Protein AF-A0A2J6RM70-F1 (afdb_monomer)

pLDDT: mean 84.96, std 12.91, range [50.06, 95.69]

Sequence (95 aa):
MATFQRGQLLIGLRHSYHLVEPAHRRTNNVWIASLENGPSSIHPEKVVIKTAKEVLLQNETRHLNMLRGNHRIRQMIDTIESPHSIVLEYAEEDL

Foldseek 3Di:
DDADDQQDWFDWPPFIWGFHAALDPVDRFKTKTATDDDPPPDADRIKIKGDDPPVVVVVVVVVLVVCPPPPVDWHFDTFTVVVTITITGDDPVSD

Secondary structure (DSSP, 8-state):
-PPP-TT-EEEBSS-EEEEEEEEETTEEEEEEEEEES--TTTS-SEEEEEE--HHHHHHHHHHHHHTTT-TTSPPEEEEETTTTEEEEE--GGG-

Nearest PDB structures (foldseek):
  4ww9-assembly1_A  TM=6.931E-01  e=5.334E-01  Saccharomyces cerevisiae S288C
  3bpr-assembly2_B  TM=5.451E-01  e=6.303E-01  Homo sapiens
  7aw4-assembly2_B  TM=5.746E-01  e=1.040E+00  Homo sapiens
  7d4f-assembly1_A  TM=5.003E-01  e=1.374E+00  Severe acute respiratory syndrome coronavirus 2
  7dfg-assembly1_A  TM=4.534E-01  e=1.918E+00  Severe acute respiratory syndrome coronavirus 2

Radius of gyration: 12.5 Å; Cα contacts (8 Å, |Δi|>4): 172; chains: 1; bounding box: 32×30×28 Å

Organism: Hyaloscypha variabilis (strain UAMH 11265 / GT02V1 / F) (NCBI:txid1149755)

Structure (mmCIF, N/CA/C/O backbone):
data_AF-A0A2J6RM70-F1
#
_entry.id   AF-A0A2J6RM70-F1
#
loop_
_atom_site.group_PDB
_atom_site.id
_atom_site.type_symbol
_atom_site.label_atom_id
_atom_site.label_alt_id
_atom_site.label_comp_id
_atom_site.label_asym_id
_atom_site.label_entity_id
_atom_site.label_seq_id
_atom_site.pdbx_PDB_ins_code
_atom_site.Cartn_x
_atom_site.Cartn_y
_atom_site.Cartn_z
_atom_site.occupancy
_atom_site.B_iso_or_equiv
_atom_site.auth_seq_id
_atom_site.auth_comp_id
_atom_site.auth_asym_id
_atom_site.auth_atom_id
_atom_site.pdbx_PDB_model_num
ATOM 1 N N . MET A 1 1 ? -14.263 5.806 7.307 1.00 60.31 1 MET A N 1
ATOM 2 C CA . MET A 1 1 ? -13.053 5.631 6.473 1.00 60.31 1 MET A CA 1
ATOM 3 C C . MET A 1 1 ? -11.919 6.295 7.218 1.00 60.31 1 MET A C 1
ATOM 5 O O . MET A 1 1 ? -12.181 7.308 7.855 1.00 60.31 1 MET 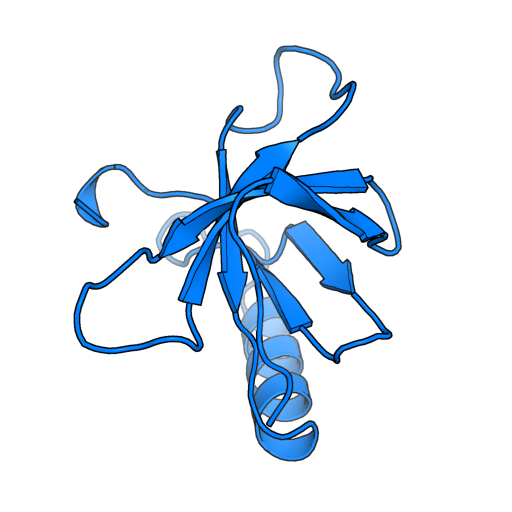A O 1
ATOM 9 N N . ALA A 1 2 ? -10.730 5.704 7.224 1.00 65.56 2 ALA A N 1
ATOM 10 C CA . ALA A 1 2 ? -9.609 6.290 7.942 1.00 65.56 2 ALA A CA 1
ATOM 11 C C . ALA A 1 2 ? -9.101 7.539 7.222 1.00 65.56 2 ALA A C 1
ATOM 13 O O . ALA A 1 2 ? -9.106 7.593 5.992 1.00 65.56 2 ALA A O 1
ATOM 14 N N . THR A 1 3 ? -8.696 8.537 7.999 1.00 76.56 3 THR A N 1
ATOM 15 C CA . THR A 1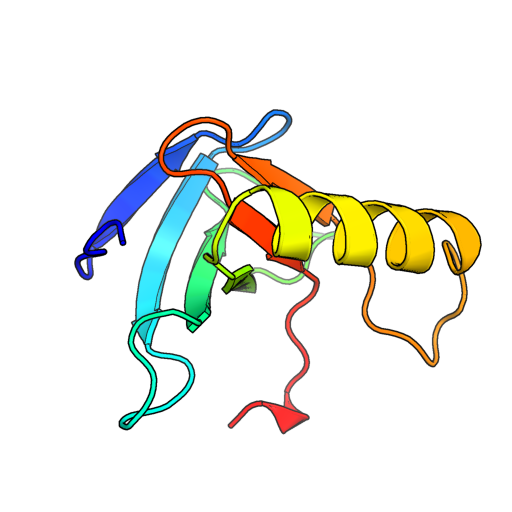 3 ? -8.156 9.788 7.475 1.00 76.56 3 THR A CA 1
ATOM 16 C C . THR A 1 3 ? -6.644 9.725 7.563 1.00 76.56 3 THR A C 1
ATOM 18 O O . THR A 1 3 ? -6.094 9.588 8.653 1.00 76.56 3 THR A O 1
ATOM 21 N N . PHE A 1 4 ? -5.989 9.820 6.415 1.00 87.12 4 PHE A N 1
ATOM 22 C CA . PHE A 1 4 ? -4.542 9.907 6.325 1.00 87.12 4 PHE A CA 1
ATOM 23 C C . PHE A 1 4 ? -4.055 11.351 6.393 1.00 87.12 4 PHE A C 1
ATOM 25 O O . PHE A 1 4 ? -4.766 12.278 5.995 1.00 87.12 4 PHE A O 1
ATOM 32 N N . GLN A 1 5 ? -2.833 11.529 6.886 1.00 88.12 5 GLN A N 1
ATOM 33 C CA . GLN A 1 5 ? -2.161 12.822 6.951 1.00 88.12 5 GLN A CA 1
ATOM 34 C C . GLN A 1 5 ? -0.783 12.757 6.293 1.00 88.12 5 GLN A C 1
ATOM 36 O O . GLN A 1 5 ? -0.082 11.749 6.362 1.00 88.12 5 GLN A O 1
ATOM 41 N N . ARG A 1 6 ? -0.370 13.862 5.669 1.00 89.56 6 ARG A N 1
ATOM 42 C CA . ARG A 1 6 ? 0.985 14.000 5.127 1.00 89.56 6 ARG A CA 1
ATOM 43 C C . ARG A 1 6 ? 2.020 13.842 6.243 1.00 89.56 6 ARG A C 1
ATOM 45 O O . ARG A 1 6 ? 1.860 14.417 7.314 1.00 89.56 6 ARG A O 1
ATOM 52 N N . GLY A 1 7 ? 3.077 13.083 5.973 1.00 88.69 7 GLY A N 1
ATOM 53 C CA . GLY A 1 7 ? 4.138 12.747 6.922 1.00 88.69 7 GLY A CA 1
ATOM 54 C C . GLY A 1 7 ? 3.813 11.568 7.841 1.00 88.69 7 GLY A C 1
ATOM 55 O O . GLY A 1 7 ? 4.705 11.092 8.538 1.00 88.69 7 GLY A O 1
ATOM 56 N N . GLN A 1 8 ? 2.573 11.066 7.832 1.00 91.69 8 GLN A N 1
ATOM 57 C CA . GLN A 1 8 ? 2.182 9.919 8.645 1.00 91.69 8 GLN A CA 1
ATOM 58 C C . GLN A 1 8 ? 2.975 8.670 8.247 1.00 91.69 8 GLN A C 1
ATOM 60 O O . GLN A 1 8 ? 3.107 8.362 7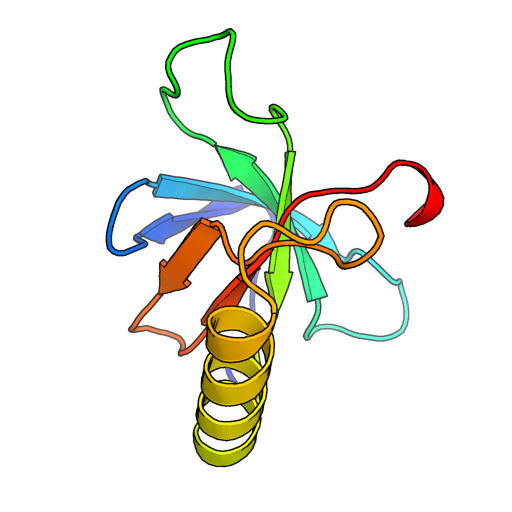.061 1.00 91.69 8 GLN A O 1
ATOM 65 N N . LEU A 1 9 ? 3.457 7.946 9.256 1.00 92.19 9 LEU A N 1
ATOM 66 C CA . LEU A 1 9 ? 4.081 6.640 9.098 1.00 92.19 9 LEU A CA 1
ATOM 67 C C . LEU A 1 9 ? 3.010 5.547 9.120 1.00 92.19 9 LEU A C 1
ATOM 69 O O . LEU A 1 9 ? 2.199 5.487 10.047 1.00 92.19 9 LEU A O 1
ATOM 73 N N . LEU A 1 10 ? 3.022 4.680 8.114 1.00 92.38 10 LEU A N 1
ATOM 74 C CA . LEU A 1 10 ? 2.204 3.475 8.050 1.00 92.38 10 LEU A CA 1
ATOM 75 C C . LEU A 1 10 ? 3.104 2.245 8.062 1.00 92.38 10 LEU A C 1
ATOM 77 O O . LEU A 1 10 ? 4.098 2.190 7.342 1.00 92.38 10 LEU A O 1
ATOM 81 N N . ILE A 1 11 ? 2.734 1.255 8.868 1.00 92.88 11 ILE A N 1
ATOM 82 C CA . ILE A 1 11 ? 3.489 0.012 9.026 1.00 92.88 11 ILE A CA 1
ATOM 83 C C . ILE A 1 11 ? 2.763 -1.074 8.232 1.00 92.88 11 ILE A C 1
ATOM 85 O O . ILE A 1 11 ? 1.637 -1.447 8.569 1.00 92.88 11 ILE A O 1
ATOM 89 N N . GLY A 1 12 ? 3.382 -1.523 7.142 1.00 92.00 12 GLY A N 1
ATOM 90 C CA . GLY A 1 12 ? 2.933 -2.681 6.375 1.00 92.00 12 GLY A CA 1
ATOM 91 C C . GLY A 1 12 ? 3.459 -3.990 6.958 1.00 92.00 12 GLY A C 1
ATOM 92 O O . GLY A 1 12 ? 4.175 -4.000 7.959 1.00 92.00 12 GLY A O 1
ATOM 93 N N . LEU A 1 13 ? 3.118 -5.114 6.325 1.00 90.31 13 LEU A N 1
ATOM 94 C CA . LEU A 1 13 ? 3.619 -6.425 6.751 1.00 90.31 13 LEU A CA 1
ATOM 95 C C . LEU A 1 13 ? 5.113 -6.603 6.461 1.00 90.31 13 LEU A C 1
ATOM 97 O O . LEU A 1 13 ? 5.762 -7.428 7.103 1.00 90.31 13 LEU A O 1
ATOM 101 N N . ARG A 1 14 ? 5.651 -5.890 5.466 1.00 87.38 14 ARG A N 1
ATOM 102 C CA . ARG A 1 14 ? 7.040 -6.036 5.011 1.00 87.38 14 ARG A CA 1
ATOM 103 C C . ARG A 1 14 ? 7.882 -4.800 5.274 1.00 87.38 14 ARG A C 1
ATOM 105 O O . ARG A 1 14 ? 9.063 -4.947 5.574 1.00 87.38 14 ARG A O 1
ATOM 112 N N . HIS A 1 15 ? 7.303 -3.609 5.136 1.00 90.44 15 HIS A N 1
ATOM 113 C CA . HIS A 1 15 ? 8.043 -2.353 5.247 1.00 90.44 15 HIS A CA 1
ATOM 114 C C . HIS A 1 15 ? 7.234 -1.255 5.939 1.00 90.44 15 HIS A C 1
ATOM 116 O O . HIS A 1 15 ? 6.024 -1.369 6.138 1.00 90.44 15 HIS A O 1
ATOM 122 N N . SER A 1 16 ? 7.919 -0.160 6.252 1.00 91.50 16 SER A N 1
ATOM 123 C CA . SER A 1 16 ? 7.310 1.078 6.728 1.00 91.50 16 SER A CA 1
ATOM 124 C C . SER A 1 16 ? 7.248 2.114 5.606 1.00 91.50 16 SER A C 1
A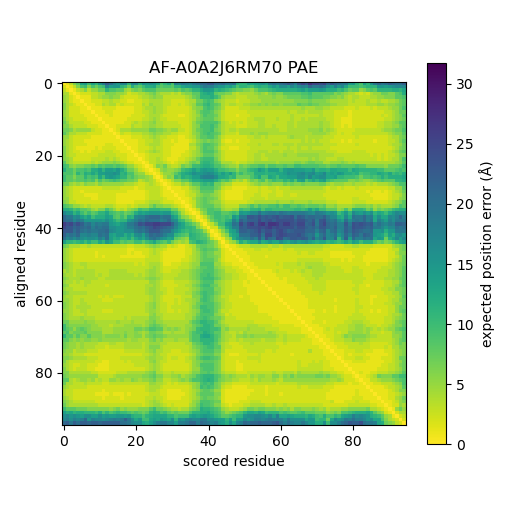TOM 126 O O . SER A 1 16 ? 8.119 2.166 4.733 1.00 91.50 16 SER A O 1
ATOM 128 N N . TYR A 1 17 ? 6.202 2.937 5.626 1.00 92.38 17 TYR A N 1
ATOM 129 C CA . TYR A 1 17 ? 5.872 3.865 4.551 1.00 92.38 17 TYR A CA 1
ATOM 130 C C . TYR A 1 17 ? 5.531 5.251 5.094 1.00 92.38 17 TYR A C 1
ATOM 132 O O . TYR A 1 17 ? 4.610 5.396 5.897 1.00 92.38 17 TYR A O 1
ATOM 140 N N . HIS A 1 18 ? 6.211 6.284 4.601 1.00 92.88 18 HIS A N 1
ATOM 141 C CA . HIS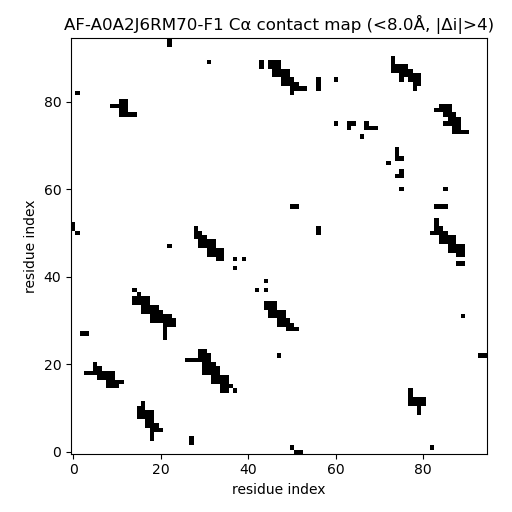 A 1 18 ? 5.882 7.675 4.905 1.00 92.88 18 HIS A CA 1
ATOM 142 C C . HIS A 1 18 ? 4.953 8.256 3.848 1.00 92.88 18 HIS A C 1
ATOM 144 O O . HIS A 1 18 ? 5.312 8.333 2.675 1.00 92.88 18 HIS A O 1
ATOM 150 N N . LEU A 1 19 ? 3.769 8.711 4.256 1.00 92.00 19 LEU A N 1
ATOM 151 C CA . LEU A 1 19 ? 2.836 9.376 3.351 1.00 92.00 19 LEU A CA 1
ATOM 152 C C . LEU A 1 19 ? 3.394 10.723 2.882 1.00 92.00 19 LEU A C 1
ATOM 154 O O . LEU A 1 19 ? 3.648 11.619 3.686 1.00 92.00 19 LEU A O 1
ATOM 158 N N . VAL A 1 20 ? 3.538 10.889 1.571 1.00 91.31 20 VAL A N 1
ATOM 159 C CA . VAL A 1 20 ? 4.106 12.093 0.956 1.00 91.31 20 VAL A CA 1
ATOM 160 C C . VAL A 1 20 ? 3.001 13.069 0.578 1.00 91.31 20 VAL A C 1
ATOM 162 O O . VAL A 1 20 ? 3.034 14.226 0.998 1.00 91.31 20 VAL A O 1
ATOM 165 N N . GLU A 1 21 ? 2.016 12.613 -0.193 1.00 90.88 21 GLU A N 1
ATOM 166 C CA . GLU A 1 21 ? 0.918 13.445 -0.688 1.00 90.88 21 GLU A CA 1
ATOM 167 C C . GLU A 1 21 ? -0.261 12.600 -1.204 1.00 90.88 21 GLU A C 1
ATOM 169 O O . GLU A 1 21 ? -0.085 11.417 -1.501 1.00 90.88 21 GLU A O 1
ATOM 174 N N . PRO A 1 22 ? -1.472 13.170 -1.326 1.00 90.25 22 PRO A N 1
ATOM 175 C CA . PRO A 1 22 ? -2.576 12.508 -2.014 1.00 90.25 22 PRO A CA 1
ATOM 176 C C . PRO A 1 22 ? -2.249 12.322 -3.501 1.00 90.25 22 PRO A C 1
ATOM 178 O O . PRO A 1 22 ? -1.861 13.283 -4.161 1.00 90.25 22 PRO A O 1
ATOM 181 N N . ALA A 1 23 ? -2.482 11.127 -4.051 1.00 86.81 23 ALA A N 1
ATOM 182 C CA . ALA A 1 23 ? -2.243 10.860 -5.477 1.00 86.81 23 ALA A CA 1
ATOM 183 C C . ALA A 1 23 ? -3.192 11.666 -6.385 1.00 86.81 23 ALA A C 1
ATOM 185 O O . ALA A 1 23 ? -2.863 12.048 -7.501 1.00 86.81 23 ALA A O 1
ATOM 186 N N . HIS A 1 24 ? -4.387 11.979 -5.883 1.00 80.75 24 HIS A N 1
ATOM 187 C CA . HIS A 1 24 ? -5.350 12.815 -6.583 1.00 80.75 24 HIS A CA 1
ATOM 188 C C . HIS A 1 24 ? -6.002 13.806 -5.628 1.00 80.75 24 HIS A C 1
ATOM 190 O O . HIS A 1 24 ? -6.516 13.441 -4.571 1.00 80.75 24 HIS A O 1
ATOM 196 N N . ARG A 1 25 ? -6.089 15.071 -6.060 1.00 68.19 25 ARG A N 1
ATOM 197 C CA . ARG A 1 25 ? -6.659 16.177 -5.265 1.00 68.19 25 ARG A CA 1
ATOM 198 C C . ARG A 1 25 ? -8.111 15.958 -4.827 1.00 68.19 25 ARG A C 1
ATOM 200 O O . ARG A 1 25 ? -8.570 16.622 -3.905 1.00 68.19 25 ARG A O 1
ATOM 207 N N . ARG A 1 26 ? -8.854 15.084 -5.514 1.00 66.69 26 ARG A N 1
ATOM 208 C CA . ARG A 1 26 ? -10.282 14.823 -5.255 1.00 66.69 26 ARG A CA 1
ATOM 209 C C . ARG A 1 26 ? -10.538 13.572 -4.419 1.00 66.69 26 ARG A C 1
ATOM 211 O O . ARG A 1 26 ? -11.665 13.381 -3.972 1.00 66.69 26 ARG A O 1
ATOM 218 N N . THR A 1 27 ? -9.537 12.719 -4.218 1.00 70.62 27 THR A N 1
ATOM 219 C CA . THR A 1 27 ? -9.733 11.407 -3.599 1.00 70.62 27 THR A CA 1
ATOM 220 C C . THR A 1 27 ? -8.743 11.207 -2.458 1.00 70.62 27 THR A C 1
ATOM 222 O O . THR A 1 27 ? -7.569 10.932 -2.675 1.00 70.62 27 THR A O 1
ATOM 225 N N . ASN A 1 28 ? -9.232 11.293 -1.220 1.00 75.75 28 ASN A N 1
ATOM 226 C CA . ASN A 1 28 ? -8.406 11.137 -0.013 1.00 75.75 28 ASN A CA 1
ATOM 227 C C . ASN A 1 28 ? -8.054 9.678 0.313 1.00 75.75 28 ASN A C 1
ATOM 229 O O . ASN A 1 28 ? -7.487 9.399 1.368 1.00 75.75 28 ASN A O 1
ATOM 233 N N . ASN A 1 29 ? -8.425 8.740 -0.556 1.00 86.94 29 ASN A N 1
ATOM 234 C CA . ASN A 1 29 ? -8.266 7.311 -0.332 1.00 86.94 29 ASN A CA 1
ATOM 235 C C . ASN A 1 29 ? -7.072 6.704 -1.084 1.00 86.94 29 ASN A C 1
ATOM 237 O O . ASN A 1 29 ? -6.837 5.504 -0.955 1.00 86.94 29 ASN A O 1
ATOM 241 N N . VAL A 1 30 ? -6.335 7.513 -1.852 1.00 91.44 30 VAL A N 1
ATOM 242 C CA . VAL A 1 30 ? -5.120 7.104 -2.566 1.00 91.44 30 VAL A CA 1
ATOM 243 C C . VAL A 1 30 ? -4.006 8.097 -2.263 1.00 91.44 30 VAL A C 1
ATOM 245 O O . VAL A 1 30 ? -4.176 9.305 -2.436 1.00 91.44 30 VAL A O 1
ATOM 248 N N . TRP A 1 31 ? -2.876 7.583 -1.800 1.00 92.88 31 TRP A N 1
ATOM 249 C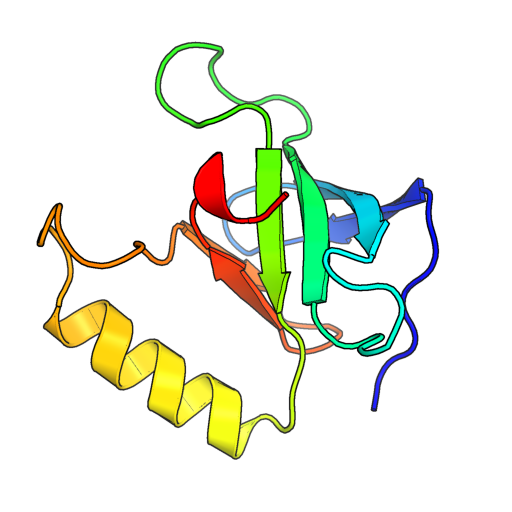 CA . TRP A 1 31 ? -1.735 8.370 -1.356 1.00 92.88 31 TRP A CA 1
ATOM 250 C C . TRP A 1 31 ? -0.454 7.865 -1.991 1.00 92.88 31 TRP A C 1
ATOM 252 O O . TRP A 1 31 ? -0.261 6.664 -2.141 1.00 92.88 31 TRP A O 1
ATOM 262 N N . ILE A 1 32 ? 0.432 8.791 -2.320 1.00 92.75 32 ILE A N 1
ATOM 263 C CA . ILE A 1 32 ? 1.817 8.493 -2.652 1.00 92.75 32 ILE A CA 1
ATOM 264 C C . ILE A 1 32 ? 2.577 8.414 -1.331 1.00 92.75 32 ILE A C 1
ATOM 266 O O . ILE A 1 32 ? 2.443 9.292 -0.473 1.00 92.75 32 ILE A O 1
ATOM 270 N N . ALA A 1 33 ? 3.366 7.362 -1.163 1.00 93.06 33 ALA A N 1
ATOM 271 C CA . ALA A 1 33 ? 4.206 7.161 0.004 1.00 93.06 33 ALA A CA 1
ATOM 272 C C . ALA A 1 33 ? 5.629 6.798 -0.411 1.00 93.06 33 ALA A C 1
ATOM 274 O O . ALA A 1 33 ? 5.837 6.248 -1.489 1.00 93.06 33 ALA A O 1
ATOM 275 N N . SER A 1 34 ? 6.600 7.090 0.443 1.00 91.19 34 SER A N 1
ATOM 276 C CA . SER A 1 34 ? 7.983 6.655 0.269 1.00 91.19 34 SER A CA 1
ATOM 277 C C . SER A 1 34 ? 8.311 5.516 1.221 1.00 91.19 34 SER A C 1
ATOM 279 O O . SER A 1 34 ? 7.859 5.509 2.369 1.00 91.19 34 SER A O 1
ATOM 281 N N . LEU A 1 35 ? 9.113 4.568 0.751 1.00 87.94 35 LEU A N 1
ATOM 282 C CA . LEU A 1 35 ? 9.590 3.447 1.554 1.00 87.94 35 LEU A CA 1
ATOM 283 C C . LEU A 1 35 ? 10.655 3.925 2.556 1.00 87.94 35 LEU A C 1
ATOM 285 O O . LEU A 1 35 ? 11.619 4.580 2.162 1.00 87.94 35 LEU A O 1
ATOM 289 N N . GLU A 1 36 ? 10.516 3.586 3.835 1.00 73.50 36 GLU A N 1
ATOM 290 C CA . GLU A 1 36 ? 11.548 3.853 4.842 1.00 73.50 36 GLU A CA 1
ATOM 291 C C . GLU A 1 36 ? 12.538 2.669 4.857 1.00 73.50 36 GLU A C 1
ATOM 293 O O . GLU A 1 36 ? 12.171 1.551 5.213 1.00 73.50 36 GLU A O 1
ATOM 298 N N . ASN A 1 37 ? 13.792 2.894 4.441 1.00 61.84 37 ASN A N 1
ATOM 299 C CA . ASN A 1 37 ? 14.896 1.912 4.470 1.00 61.84 37 ASN A CA 1
ATOM 300 C C . ASN A 1 37 ? 14.779 0.693 3.525 1.00 61.84 37 ASN A C 1
ATOM 302 O O . ASN A 1 37 ? 15.147 -0.425 3.891 1.00 61.84 37 ASN A O 1
ATOM 306 N N . GLY A 1 38 ? 14.314 0.881 2.288 1.00 55.50 38 GLY A N 1
ATOM 307 C CA . GLY A 1 38 ? 14.378 -0.180 1.275 1.00 55.50 38 GLY A CA 1
ATOM 308 C C . GLY A 1 38 ? 15.801 -0.472 0.776 1.00 55.50 38 GLY A C 1
ATOM 309 O O . GLY A 1 38 ? 16.617 0.450 0.703 1.00 55.50 38 GLY A O 1
ATOM 310 N N . PRO A 1 39 ? 16.118 -1.713 0.354 1.00 53.03 39 PRO A N 1
ATOM 311 C CA . PRO A 1 39 ? 17.330 -1.973 -0.418 1.00 53.03 39 PRO A CA 1
ATOM 312 C C . PRO A 1 39 ? 17.244 -1.158 -1.717 1.00 53.03 39 PRO A C 1
ATOM 314 O O . PRO A 1 39 ? 16.346 -1.380 -2.530 1.00 53.03 39 PRO A O 1
ATOM 317 N N . SER A 1 40 ? 18.145 -0.184 -1.884 1.00 51.22 40 SER A N 1
ATOM 318 C CA . SER A 1 40 ? 18.054 0.954 -2.821 1.00 51.22 40 SER A CA 1
ATOM 319 C C . SER A 1 40 ? 18.154 0.607 -4.321 1.00 51.22 40 SER A C 1
ATOM 321 O O . SER A 1 40 ? 18.746 1.353 -5.096 1.00 51.22 40 SER A O 1
ATOM 323 N N . SER A 1 41 ? 17.665 -0.552 -4.756 1.00 50.06 41 SER A N 1
ATOM 324 C CA . SER A 1 41 ? 17.847 -1.029 -6.133 1.00 50.06 41 SER A CA 1
ATOM 325 C C . SER A 1 41 ? 16.714 -1.889 -6.703 1.00 50.06 41 SER A C 1
ATOM 327 O O . SER A 1 41 ? 16.756 -2.173 -7.896 1.00 50.06 41 SER A O 1
ATOM 329 N N . ILE A 1 42 ? 15.702 -2.299 -5.920 1.00 51.62 42 ILE A N 1
ATOM 330 C CA . ILE A 1 42 ? 14.657 -3.235 -6.409 1.00 51.62 42 ILE A CA 1
ATOM 331 C C . ILE A 1 42 ? 13.228 -2.679 -6.269 1.00 51.62 42 ILE A C 1
ATOM 333 O O . ILE A 1 42 ? 12.335 -3.097 -7.004 1.00 51.62 42 ILE A O 1
ATOM 337 N N . HIS A 1 43 ? 12.994 -1.711 -5.381 1.00 53.66 43 HIS A N 1
ATOM 338 C CA . HIS A 1 43 ? 11.680 -1.088 -5.214 1.00 53.66 43 HIS A CA 1
ATOM 339 C C . HIS A 1 43 ? 11.701 0.359 -5.708 1.00 53.66 43 HIS A C 1
ATOM 341 O O . HIS A 1 43 ? 12.677 1.061 -5.435 1.00 53.66 43 HIS A O 1
ATOM 347 N N . PRO A 1 44 ? 10.649 0.829 -6.405 1.00 58.28 44 PRO A N 1
ATOM 348 C CA . PRO A 1 44 ? 10.503 2.252 -6.656 1.00 58.28 44 PRO A CA 1
ATOM 349 C C . PRO A 1 44 ? 10.499 2.965 -5.300 1.00 58.28 44 PRO A C 1
ATOM 351 O O . PRO A 1 44 ? 9.804 2.547 -4.374 1.00 58.28 44 PRO A O 1
ATOM 354 N N . GLU A 1 45 ? 11.288 4.033 -5.167 1.00 80.69 45 GLU A N 1
ATOM 355 C CA . GLU A 1 45 ? 11.378 4.838 -3.934 1.00 80.69 45 GLU A CA 1
ATOM 356 C C . GLU A 1 45 ? 10.004 5.359 -3.475 1.00 80.69 45 GLU A C 1
ATOM 358 O O . GLU A 1 45 ? 9.821 5.745 -2.319 1.00 80.69 45 GLU A O 1
ATOM 363 N N . LYS A 1 46 ? 9.029 5.330 -4.391 1.00 88.94 46 LYS A N 1
ATOM 364 C CA . LYS A 1 46 ? 7.632 5.680 -4.197 1.00 88.94 46 LYS A CA 1
ATOM 365 C C . LYS A 1 46 ? 6.731 4.463 -4.380 1.00 88.94 46 LYS A C 1
ATOM 367 O O . LYS A 1 46 ? 6.944 3.627 -5.254 1.00 88.94 46 LYS A O 1
ATOM 372 N N . VAL A 1 47 ? 5.662 4.427 -3.603 1.00 92.25 47 VAL A N 1
ATOM 373 C CA . VAL A 1 47 ? 4.566 3.465 -3.707 1.00 92.25 47 VAL A CA 1
ATOM 374 C C . VAL A 1 47 ? 3.233 4.198 -3.666 1.00 92.25 47 VAL A C 1
ATOM 376 O O . VAL A 1 47 ? 3.151 5.351 -3.232 1.00 92.25 47 VAL A O 1
ATOM 379 N N . VAL A 1 48 ? 2.174 3.509 -4.075 1.00 93.25 48 VAL A N 1
ATOM 380 C CA . VAL A 1 48 ? 0.802 3.995 -3.938 1.00 93.25 48 VAL A CA 1
ATOM 381 C C . VAL A 1 48 ? 0.106 3.217 -2.829 1.00 93.25 48 VAL A C 1
ATOM 383 O O . VAL A 1 48 ? 0.015 1.994 -2.876 1.00 93.25 48 VAL A O 1
ATOM 386 N N . ILE A 1 49 ? -0.416 3.926 -1.835 1.00 93.75 49 ILE A N 1
ATOM 387 C CA . ILE A 1 49 ? -1.200 3.364 -0.739 1.00 93.75 49 ILE A CA 1
ATOM 388 C C . ILE A 1 49 ? -2.665 3.681 -0.979 1.00 93.75 49 ILE A C 1
ATOM 390 O O . ILE A 1 49 ? -3.069 4.843 -1.055 1.00 93.75 49 ILE A O 1
ATOM 394 N N . LYS A 1 50 ? -3.471 2.628 -1.073 1.00 93.44 50 LYS A N 1
ATOM 395 C CA . LYS A 1 50 ? -4.912 2.729 -1.274 1.00 93.44 50 LYS A CA 1
ATOM 396 C C . LYS A 1 50 ? -5.646 2.217 -0.047 1.00 93.44 50 LYS A C 1
ATOM 398 O O . LYS A 1 50 ? -5.460 1.073 0.359 1.00 93.44 50 LYS A O 1
ATOM 403 N N . THR A 1 51 ? -6.536 3.043 0.492 1.00 91.94 51 THR A N 1
ATOM 404 C CA . THR A 1 51 ? -7.480 2.648 1.541 1.00 91.94 51 THR A CA 1
ATOM 405 C C . THR A 1 51 ? -8.898 2.561 0.981 1.00 91.94 51 THR A C 1
ATOM 407 O O . THR A 1 51 ? -9.305 3.332 0.109 1.00 91.94 51 THR A O 1
ATOM 410 N N . ALA A 1 52 ? -9.677 1.599 1.460 1.00 89.75 52 ALA A N 1
ATOM 411 C CA . ALA A 1 52 ? -11.093 1.462 1.145 1.00 89.75 52 ALA A CA 1
ATOM 412 C C . ALA A 1 52 ? -11.786 0.633 2.236 1.00 89.75 52 ALA A C 1
ATOM 414 O O . ALA A 1 52 ? -11.189 0.290 3.255 1.00 89.75 52 ALA A O 1
ATOM 415 N N . LYS A 1 53 ? -13.073 0.316 2.043 1.00 89.62 53 LYS A N 1
ATOM 416 C CA . LYS A 1 53 ? -13.749 -0.678 2.890 1.00 89.62 53 LYS A CA 1
ATOM 417 C C . LYS A 1 53 ? -13.050 -2.030 2.729 1.00 89.62 53 LYS A C 1
ATOM 419 O O . LYS A 1 53 ? -12.730 -2.407 1.605 1.00 89.62 53 LYS A O 1
ATOM 424 N N . GLU A 1 54 ? -12.895 -2.765 3.824 1.00 90.19 54 GLU A N 1
ATOM 425 C CA . GLU A 1 54 ? -12.167 -4.040 3.867 1.00 90.19 54 GLU A CA 1
ATOM 426 C C . GLU A 1 54 ? -12.606 -5.023 2.773 1.00 90.19 54 GLU A C 1
ATOM 428 O O . GLU A 1 54 ? -11.771 -5.523 2.033 1.00 90.19 54 GLU A O 1
ATOM 433 N N . VAL A 1 55 ? -13.916 -5.207 2.571 1.00 91.38 55 VAL A N 1
ATOM 434 C CA . VAL A 1 55 ? -14.460 -6.098 1.525 1.00 91.38 55 VAL A CA 1
ATOM 435 C C . VAL A 1 55 ? -13.968 -5.727 0.117 1.00 91.38 55 VAL A C 1
ATOM 437 O O . VAL A 1 55 ? -13.718 -6.605 -0.708 1.00 91.38 55 VAL A O 1
ATOM 440 N N . LEU A 1 56 ? -13.816 -4.430 -0.177 1.00 91.75 56 LEU A N 1
ATOM 441 C CA . LEU A 1 56 ? -13.308 -3.972 -1.473 1.00 91.75 56 LEU A CA 1
ATOM 442 C C . LEU A 1 56 ? -11.815 -4.271 -1.610 1.00 91.75 56 LEU A C 1
ATOM 444 O O . LEU A 1 56 ? -11.397 -4.771 -2.651 1.00 91.75 56 LEU A O 1
ATOM 448 N N . LEU A 1 57 ? -11.042 -4.022 -0.550 1.00 92.75 57 LEU A N 1
ATOM 449 C CA . LEU A 1 57 ? -9.610 -4.312 -0.530 1.00 92.75 57 LEU A CA 1
ATOM 450 C C . LEU A 1 57 ? -9.343 -5.814 -0.631 1.00 92.75 57 LEU A C 1
ATOM 452 O O . LEU A 1 57 ? -8.526 -6.215 -1.444 1.00 92.75 57 LEU A O 1
ATOM 456 N N . GLN A 1 58 ? -10.090 -6.661 0.078 1.00 93.19 58 GLN A N 1
ATOM 457 C CA . GLN A 1 58 ? -9.958 -8.118 -0.018 1.00 93.19 58 GLN A CA 1
ATOM 458 C C . GLN A 1 58 ? -10.224 -8.637 -1.438 1.00 93.19 58 GLN A C 1
ATOM 460 O O . GLN A 1 58 ? -9.507 -9.51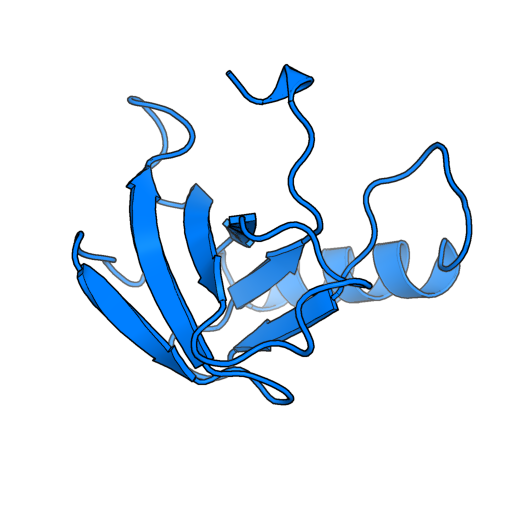3 -1.928 1.00 93.19 58 GLN A O 1
ATOM 465 N N . ASN A 1 59 ? -11.246 -8.106 -2.117 1.00 95.19 59 ASN A N 1
ATOM 466 C CA . ASN A 1 59 ? -11.531 -8.469 -3.505 1.00 95.19 59 ASN A CA 1
ATOM 467 C C . ASN A 1 59 ? -10.412 -8.009 -4.451 1.00 95.19 59 ASN A C 1
ATOM 469 O O . ASN A 1 59 ? -9.998 -8.765 -5.328 1.00 95.19 59 ASN A O 1
ATOM 473 N N . GLU A 1 60 ? -9.898 -6.797 -4.257 1.00 94.94 60 GLU A N 1
ATOM 474 C CA . GLU A 1 60 ? -8.798 -6.251 -5.052 1.00 94.94 60 GLU A CA 1
ATOM 475 C C . GLU A 1 60 ? -7.494 -7.028 -4.831 1.00 94.94 60 GLU A C 1
ATOM 477 O O . GLU A 1 60 ? -6.886 -7.484 -5.797 1.00 94.94 60 GLU A O 1
ATOM 482 N N . THR A 1 61 ? -7.124 -7.296 -3.578 1.00 94.69 61 THR A N 1
ATOM 483 C CA . THR A 1 61 ? -5.996 -8.157 -3.201 1.00 94.69 61 THR A CA 1
ATOM 484 C C . THR A 1 61 ? -6.098 -9.532 -3.855 1.00 94.69 61 THR A C 1
ATOM 486 O O . THR A 1 61 ? -5.104 -10.040 -4.373 1.00 94.69 61 THR A O 1
ATOM 489 N N . ARG A 1 62 ? -7.293 -10.141 -3.889 1.00 95.50 62 ARG A N 1
ATOM 490 C CA . ARG A 1 62 ? -7.503 -11.439 -4.548 1.00 95.50 62 ARG A CA 1
ATOM 491 C C . ARG A 1 62 ? -7.164 -11.375 -6.038 1.00 95.50 62 ARG A C 1
ATOM 493 O O . ARG A 1 62 ? -6.411 -12.219 -6.515 1.00 95.50 62 ARG A O 1
ATOM 500 N N . HIS A 1 63 ? -7.679 -10.379 -6.758 1.00 95.56 63 HIS A N 1
ATOM 501 C CA . HIS A 1 63 ? -7.410 -10.229 -8.191 1.00 95.56 63 HIS A CA 1
ATOM 502 C C . HIS A 1 63 ? -5.945 -9.888 -8.480 1.00 95.56 63 HIS A C 1
ATOM 504 O O . HIS A 1 63 ? -5.353 -10.477 -9.381 1.00 95.56 63 HIS A O 1
ATOM 510 N N . LEU A 1 64 ? -5.335 -8.996 -7.696 1.00 94.81 64 LEU A N 1
ATOM 511 C CA . LEU A 1 64 ? -3.922 -8.641 -7.849 1.00 94.81 64 LEU A CA 1
ATOM 512 C C . LEU A 1 64 ? -3.007 -9.848 -7.612 1.00 94.81 64 LEU A C 1
ATOM 514 O O . LEU A 1 64 ? -2.058 -10.054 -8.363 1.00 94.81 64 LEU A O 1
ATOM 518 N N . ASN A 1 65 ? -3.331 -10.702 -6.637 1.00 94.06 65 ASN A N 1
ATOM 519 C CA . ASN A 1 65 ? -2.599 -11.947 -6.408 1.00 94.06 65 ASN A CA 1
ATOM 520 C C . ASN A 1 65 ? -2.731 -12.940 -7.574 1.00 94.06 65 ASN A C 1
ATOM 522 O O . ASN A 1 65 ? -1.749 -13.592 -7.922 1.00 94.06 65 ASN A O 1
ATOM 526 N N . MET A 1 66 ? -3.909 -13.047 -8.200 1.00 95.69 66 MET A N 1
ATOM 527 C CA . MET A 1 66 ? -4.104 -13.895 -9.388 1.00 95.69 66 MET A CA 1
ATOM 528 C C . MET A 1 66 ? -3.302 -13.410 -10.602 1.00 95.69 66 MET A C 1
ATOM 530 O O . MET A 1 66 ? -2.943 -14.208 -11.462 1.00 95.69 66 MET A O 1
ATOM 534 N N . LEU A 1 67 ? -3.029 -12.107 -10.674 1.00 94.06 67 LEU A N 1
ATOM 535 C CA . LEU A 1 67 ? -2.352 -11.446 -11.793 1.00 94.06 67 LEU A CA 1
ATOM 536 C C . LEU A 1 67 ? -0.876 -11.144 -11.488 1.00 94.06 67 LEU A C 1
ATOM 538 O O . LEU A 1 67 ? -0.229 -10.372 -12.204 1.00 94.06 67 LEU A O 1
ATOM 542 N N . ARG A 1 68 ? -0.336 -11.753 -10.427 1.00 92.00 68 ARG A N 1
ATOM 543 C CA . ARG A 1 68 ? 1.029 -11.516 -9.967 1.00 92.00 68 ARG A CA 1
ATOM 544 C C . ARG A 1 68 ? 2.052 -11.891 -11.042 1.00 92.00 68 ARG A C 1
ATOM 546 O O . ARG A 1 68 ? 1.984 -12.965 -11.630 1.00 92.00 68 ARG A O 1
ATOM 553 N N . GLY A 1 69 ? 3.019 -11.007 -11.273 1.00 89.31 69 GLY A N 1
ATOM 554 C CA . GLY A 1 69 ? 4.061 -11.159 -12.294 1.00 89.31 69 GLY A CA 1
ATOM 555 C C . GLY A 1 69 ? 3.664 -10.657 -13.686 1.00 89.31 69 GLY A C 1
ATOM 556 O O . GLY A 1 69 ? 4.501 -10.632 -14.589 1.00 89.31 69 GLY A O 1
ATOM 557 N N . ASN A 1 70 ? 2.418 -10.218 -13.883 1.00 91.12 70 ASN A N 1
ATOM 558 C CA . ASN A 1 70 ? 2.017 -9.569 -15.125 1.00 91.12 70 ASN A CA 1
ATOM 559 C C . ASN A 1 70 ? 2.504 -8.111 -15.161 1.00 91.12 70 ASN A C 1
ATOM 561 O O . ASN A 1 70 ? 1.884 -7.235 -14.573 1.00 91.12 70 ASN A O 1
ATOM 565 N N . HIS A 1 71 ? 3.567 -7.844 -15.920 1.00 86.75 71 HIS A N 1
ATOM 566 C CA . HIS A 1 71 ? 4.186 -6.518 -16.062 1.00 86.75 71 HIS A CA 1
ATOM 567 C C . HIS A 1 71 ? 3.272 -5.421 -16.642 1.00 86.75 71 HIS A C 1
ATOM 569 O O . HIS A 1 71 ? 3.626 -4.250 -16.587 1.00 86.75 71 HIS A O 1
ATOM 575 N N . ARG A 1 72 ? 2.112 -5.769 -17.220 1.00 88.62 72 ARG A N 1
ATOM 576 C CA . ARG A 1 72 ? 1.115 -4.790 -17.701 1.00 88.62 72 ARG A CA 1
ATOM 577 C C . ARG A 1 72 ? 0.107 -4.383 -16.632 1.00 88.62 72 ARG A C 1
ATOM 579 O O . ARG A 1 72 ? -0.771 -3.568 -16.893 1.00 88.62 72 ARG A O 1
ATOM 586 N N . ILE A 1 73 ? 0.179 -5.005 -15.462 1.00 89.00 73 ILE A N 1
ATOM 587 C CA . ILE A 1 73 ? -0.724 -4.773 -14.346 1.00 89.00 73 ILE A CA 1
ATOM 588 C C . ILE A 1 73 ? 0.129 -4.322 -13.176 1.00 89.00 73 ILE A C 1
ATOM 590 O O . ILE A 1 73 ? 1.147 -4.934 -12.865 1.00 89.00 73 ILE A O 1
ATOM 594 N N . ARG A 1 74 ? -0.302 -3.255 -12.513 1.00 89.50 74 ARG A N 1
ATOM 595 C CA . ARG A 1 74 ? 0.358 -2.756 -11.312 1.00 89.50 74 ARG A CA 1
ATOM 596 C C . ARG A 1 74 ? 0.385 -3.836 -10.237 1.00 89.50 74 ARG A C 1
ATOM 598 O O . ARG A 1 74 ? -0.660 -4.403 -9.915 1.00 89.50 74 ARG A O 1
ATOM 605 N N . GLN A 1 75 ? 1.558 -4.118 -9.683 1.00 91.75 75 GLN A N 1
ATOM 606 C CA . GLN A 1 75 ? 1.693 -5.182 -8.697 1.00 91.75 75 GLN A CA 1
ATOM 607 C C . GLN A 1 75 ? 1.387 -4.681 -7.286 1.00 91.75 75 GLN A C 1
ATOM 609 O O . GLN A 1 75 ? 1.658 -3.534 -6.924 1.00 91.75 75 GLN A O 1
ATOM 614 N N . MET A 1 76 ? 0.839 -5.582 -6.470 1.00 93.88 76 MET A N 1
ATOM 615 C CA . MET A 1 76 ? 0.737 -5.380 -5.029 1.00 93.88 76 MET A CA 1
ATOM 616 C C . MET A 1 76 ? 2.075 -5.725 -4.371 1.00 93.88 76 MET A C 1
ATOM 618 O O . MET A 1 76 ? 2.601 -6.825 -4.552 1.00 93.88 76 MET A O 1
ATOM 622 N N . ILE A 1 77 ? 2.604 -4.788 -3.591 1.00 91.75 77 ILE A N 1
ATOM 623 C CA . ILE A 1 77 ? 3.893 -4.909 -2.902 1.00 91.75 77 ILE A CA 1
ATOM 624 C C . ILE A 1 77 ? 3.691 -5.435 -1.479 1.00 91.75 77 ILE A C 1
ATOM 626 O O . ILE A 1 77 ? 4.432 -6.317 -1.029 1.00 91.75 77 ILE A O 1
ATOM 630 N N . ASP A 1 78 ? 2.695 -4.886 -0.782 1.00 93.06 78 ASP A N 1
ATOM 631 C CA . ASP A 1 78 ? 2.461 -5.099 0.645 1.00 93.06 78 ASP A CA 1
ATOM 632 C C . ASP A 1 78 ? 1.001 -4.785 1.029 1.00 93.06 78 ASP A C 1
ATOM 634 O O . ASP A 1 78 ? 0.207 -4.304 0.214 1.00 93.06 78 ASP A O 1
ATOM 638 N N . THR A 1 79 ? 0.647 -5.042 2.283 1.00 94.56 79 THR A N 1
ATOM 639 C CA . THR A 1 79 ? -0.638 -4.698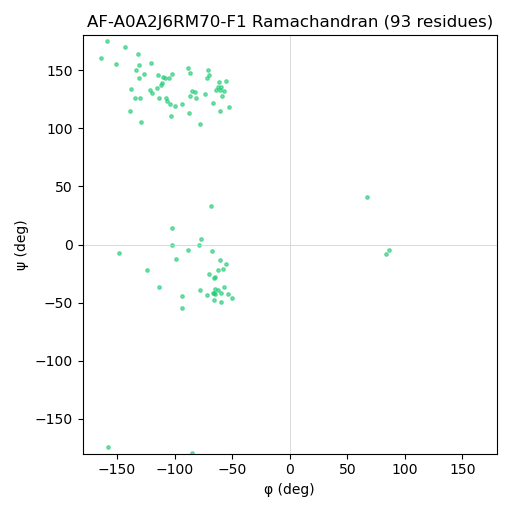 2.901 1.00 94.56 79 THR A CA 1
ATOM 640 C C . THR A 1 79 ? -0.415 -4.065 4.271 1.00 94.56 79 THR A C 1
ATOM 642 O O . THR A 1 79 ? 0.549 -4.396 4.954 1.00 94.56 79 THR A O 1
ATOM 645 N N . ILE A 1 80 ? -1.321 -3.184 4.691 1.00 93.88 80 ILE A N 1
ATOM 646 C CA . ILE A 1 80 ? -1.306 -2.508 5.996 1.00 93.88 80 ILE A CA 1
ATOM 647 C C . ILE A 1 80 ? -2.591 -2.877 6.732 1.00 93.88 80 ILE A C 1
ATOM 649 O O . ILE A 1 80 ? -3.681 -2.760 6.170 1.00 93.88 80 ILE A O 1
ATOM 653 N N . GLU A 1 81 ? -2.478 -3.304 7.988 1.00 89.81 81 GLU A N 1
ATOM 654 C CA . GLU A 1 81 ? -3.636 -3.746 8.775 1.00 89.81 81 GLU A CA 1
ATOM 655 C C . GLU A 1 81 ? -4.468 -2.577 9.311 1.00 89.81 81 GLU A C 1
ATOM 657 O O . GLU A 1 81 ? -5.699 -2.639 9.293 1.00 89.81 81 GLU A O 1
ATOM 662 N N . SER A 1 82 ? -3.814 -1.496 9.755 1.00 85.31 82 SER A N 1
ATOM 663 C CA . SER A 1 82 ? -4.484 -0.363 10.395 1.00 85.31 82 SER A CA 1
ATOM 664 C C . SER A 1 82 ? -3.936 0.998 9.938 1.00 85.31 82 SER A C 1
ATOM 666 O O . SER A 1 82 ? -2.788 1.329 10.235 1.00 85.31 82 SER A O 1
ATOM 668 N N . PRO A 1 83 ? -4.757 1.820 9.258 1.00 86.94 83 PRO A N 1
ATOM 669 C CA . PRO A 1 83 ? -6.047 1.448 8.681 1.00 86.94 83 PRO A CA 1
ATOM 670 C C . PRO A 1 83 ? -5.876 0.512 7.480 1.00 86.94 83 PRO A C 1
ATOM 672 O O . PRO A 1 83 ? -4.927 0.663 6.709 1.00 86.94 83 PRO A O 1
ATOM 675 N N . HIS A 1 84 ? -6.825 -0.414 7.303 1.00 91.44 84 HIS A N 1
ATOM 676 C CA . HIS A 1 84 ? -6.737 -1.442 6.265 1.00 91.44 84 HIS A CA 1
ATOM 677 C C . HIS A 1 84 ? -6.484 -0.821 4.885 1.00 91.44 84 HIS A C 1
ATOM 679 O O . HIS A 1 84 ? -7.276 0.005 4.410 1.00 91.44 84 HIS A O 1
ATOM 685 N N . SER A 1 85 ? -5.344 -1.170 4.287 1.00 94.62 85 SER A N 1
ATOM 686 C CA . SER A 1 85 ? -4.852 -0.581 3.041 1.00 94.62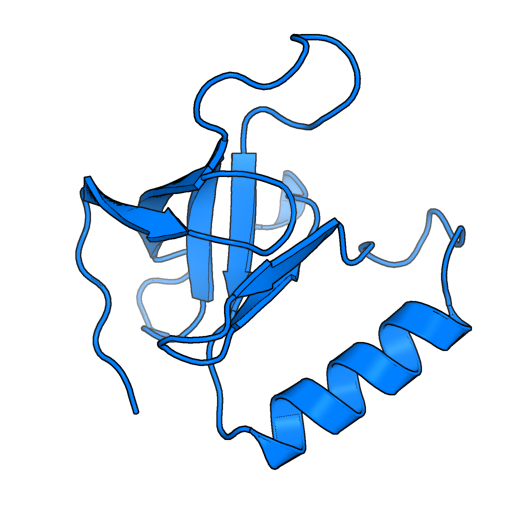 85 SER A CA 1
ATOM 687 C C . SER A 1 85 ? -4.000 -1.573 2.259 1.00 94.62 85 SER A C 1
ATOM 689 O O . SER A 1 85 ? -3.383 -2.473 2.829 1.00 94.62 85 SER A O 1
ATOM 691 N N . ILE A 1 86 ? -3.930 -1.377 0.947 1.00 95.25 86 ILE A N 1
ATOM 692 C CA . ILE A 1 86 ? -3.025 -2.117 0.063 1.00 95.25 86 ILE A CA 1
ATOM 693 C C . ILE A 1 86 ? -1.933 -1.183 -0.449 1.00 95.25 86 ILE A C 1
ATOM 695 O O . ILE A 1 86 ? -2.188 -0.000 -0.698 1.00 95.25 86 ILE A O 1
ATOM 699 N N . VAL A 1 87 ? -0.728 -1.724 -0.603 1.00 94.31 87 VAL A N 1
ATOM 700 C CA . VAL A 1 87 ? 0.434 -1.017 -1.142 1.00 94.31 87 VAL A CA 1
ATOM 701 C C . VAL A 1 87 ? 0.714 -1.535 -2.544 1.00 94.31 87 VAL A C 1
ATOM 703 O O . VAL A 1 87 ? 0.868 -2.739 -2.756 1.00 94.31 87 VAL A O 1
ATOM 706 N N . LEU A 1 88 ? 0.784 -0.622 -3.502 1.00 93.75 88 LEU A N 1
ATOM 707 C CA . LEU A 1 88 ? 0.944 -0.893 -4.923 1.00 93.75 88 LEU A CA 1
ATOM 708 C C . LEU A 1 88 ? 2.219 -0.237 -5.457 1.00 93.75 88 LEU A C 1
ATOM 710 O O . LEU A 1 88 ? 2.684 0.769 -4.917 1.00 93.75 88 LEU A O 1
ATOM 714 N N . GLU A 1 89 ? 2.749 -0.777 -6.551 1.00 91.56 89 GLU A N 1
ATOM 715 C CA . GLU A 1 89 ? 3.798 -0.111 -7.328 1.00 91.56 89 GLU A CA 1
ATOM 716 C C . GLU A 1 89 ? 3.363 1.291 -7.760 1.00 91.56 89 GLU A C 1
ATOM 718 O O . GLU A 1 89 ? 2.213 1.521 -8.134 1.00 91.56 89 GLU A O 1
ATOM 723 N N . TYR A 1 90 ? 4.296 2.235 -7.711 1.00 88.38 90 TYR A N 1
ATOM 724 C CA . TYR A 1 90 ? 4.100 3.559 -8.283 1.00 88.38 90 TYR A CA 1
ATOM 725 C C . TYR A 1 90 ? 4.376 3.518 -9.788 1.00 88.38 90 TYR A C 1
ATOM 727 O O . TYR A 1 90 ? 5.415 2.999 -10.196 1.00 88.38 90 TYR A O 1
ATOM 735 N N . ALA A 1 91 ? 3.476 4.069 -10.606 1.00 83.12 91 ALA A N 1
ATOM 736 C CA . ALA A 1 91 ? 3.728 4.288 -12.027 1.00 83.12 91 ALA A CA 1
ATOM 737 C C . ALA A 1 91 ? 3.813 5.793 -12.300 1.00 83.12 91 ALA A C 1
ATOM 739 O O . ALA A 1 91 ? 3.001 6.560 -11.796 1.00 83.12 91 ALA A O 1
ATOM 740 N N . GLU A 1 92 ? 4.771 6.232 -13.118 1.00 70.62 92 GLU A N 1
ATOM 741 C CA . GLU A 1 92 ? 4.941 7.664 -13.425 1.00 70.62 92 GLU A CA 1
ATOM 742 C C . GLU A 1 92 ? 3.723 8.285 -14.129 1.00 70.62 92 GLU A C 1
ATOM 744 O O . GLU A 1 92 ? 3.509 9.488 -14.018 1.00 70.62 92 GLU A O 1
ATOM 749 N N . GLU A 1 93 ? 2.887 7.463 -14.771 1.00 67.00 93 GLU A N 1
ATOM 750 C CA . GLU A 1 93 ? 1.604 7.862 -15.369 1.00 67.00 93 GLU A CA 1
ATOM 751 C C . GLU A 1 93 ? 0.534 8.276 -14.333 1.00 67.00 93 GLU A C 1
ATOM 753 O O . GLU A 1 93 ? -0.542 8.724 -14.718 1.00 67.00 93 GLU A O 1
ATOM 758 N N . ASP A 1 94 ? 0.801 8.130 -13.028 1.00 55.50 94 ASP A N 1
ATOM 759 C CA . ASP A 1 94 ? -0.105 8.543 -11.944 1.00 55.50 94 ASP A CA 1
ATOM 760 C C . ASP A 1 94 ? -0.081 10.061 -11.642 1.00 55.50 94 ASP A C 1
ATOM 762 O O . ASP A 1 94 ? -0.787 10.503 -10.729 1.00 55.50 94 ASP A O 1
ATOM 766 N N . LEU A 1 95 ? 0.733 10.848 -12.366 1.00 50.66 95 LEU A N 1
ATOM 767 C CA . LEU A 1 95 ? 0.903 12.305 -12.204 1.00 50.66 95 LEU A CA 1
ATOM 768 C C . LEU A 1 95 ? -0.020 13.148 -13.097 1.00 50.66 95 LEU A C 1
ATOM 770 O O . LEU A 1 95 ? -0.100 12.881 -14.316 1.00 50.66 95 LEU A O 1
#

Mean predicted aligned error: 5.72 Å

Solvent-accessible surface area (backbone atoms only — not comparable to full-atom values): 5609 Å² total; per-residue (Å²): 132,81,85,78,53,74,68,40,78,42,62,39,82,83,51,39,32,34,28,64,43,63,57,40,99,88,41,85,42,35,28,32,23,31,59,61,85,62,71,94,81,82,62,71,68,42,30,32,40,39,48,61,59,64,74,59,47,55,54,49,53,51,52,42,62,76,48,61,88,40,87,92,49,80,48,71,79,45,43,24,76,77,68,49,28,43,29,28,57,58,57,84,86,64,113